Protein AF-A0A6V7J5C7-F1 (afdb_monomer)

Mean predicted aligned error: 9.67 Å

Organism: NCBI:txid1563983

Structure (mmCIF, N/CA/C/O backbone):
data_AF-A0A6V7J5C7-F1
#
_entry.id   AF-A0A6V7J5C7-F1
#
loop_
_atom_site.group_PDB
_atom_site.id
_atom_site.type_symbol
_atom_site.label_atom_id
_atom_site.label_alt_id
_atom_site.label_comp_id
_atom_site.label_asym_id
_atom_site.label_entity_id
_atom_site.label_seq_id
_atom_site.pdbx_PDB_ins_code
_atom_site.Cartn_x
_atom_site.Cartn_y
_atom_site.Cartn_z
_atom_site.occupancy
_atom_site.B_iso_or_equiv
_atom_site.auth_seq_id
_atom_site.auth_comp_id
_atom_site.auth_asym_id
_atom_site.auth_atom_id
_atom_site.pdbx_PDB_model_num
ATOM 1 N N . ASP A 1 1 ? 3.381 2.820 -19.288 1.00 83.19 1 ASP A N 1
ATOM 2 C CA . ASP A 1 1 ? 3.208 1.402 -18.905 1.00 83.19 1 ASP A CA 1
ATOM 3 C C . ASP A 1 1 ? 1.986 1.183 -18.006 1.00 83.19 1 ASP A C 1
ATOM 5 O O . ASP A 1 1 ? 1.390 0.121 -18.077 1.00 83.19 1 ASP A O 1
ATOM 9 N N . GLY A 1 2 ? 1.569 2.158 -17.188 1.00 92.25 2 GLY A N 1
ATOM 10 C CA . GLY A 1 2 ? 0.399 2.040 -16.312 1.00 92.25 2 GLY A CA 1
ATOM 11 C C . GLY A 1 2 ? 0.627 1.102 -15.128 1.00 92.25 2 GLY A C 1
ATOM 12 O O . GLY A 1 2 ? -0.342 0.543 -14.634 1.00 92.25 2 GLY A O 1
ATOM 13 N N . ALA A 1 3 ? 1.881 0.864 -14.729 1.00 94.81 3 ALA A N 1
ATOM 14 C CA . ALA A 1 3 ? 2.231 -0.085 -13.670 1.00 94.81 3 ALA A CA 1
ATOM 15 C C . ALA A 1 3 ? 2.711 0.623 -12.393 1.00 94.81 3 ALA A C 1
ATOM 17 O O . ALA A 1 3 ? 2.210 0.335 -11.311 1.00 94.81 3 ALA A O 1
ATOM 18 N N . GLY A 1 4 ? 3.604 1.613 -12.509 1.00 97.81 4 GLY A N 1
ATOM 19 C CA . GLY A 1 4 ? 4.140 2.333 -11.349 1.00 97.81 4 GLY A CA 1
ATOM 20 C C . GLY A 1 4 ? 3.072 3.086 -10.555 1.00 97.81 4 GLY A C 1
ATOM 21 O O . GLY A 1 4 ? 2.604 2.602 -9.531 1.00 97.81 4 GLY A O 1
ATOM 22 N N . ARG A 1 5 ? 2.631 4.247 -11.060 1.00 97.81 5 ARG A N 1
ATOM 23 C CA . ARG A 1 5 ? 1.638 5.100 -10.372 1.00 97.81 5 ARG A CA 1
ATOM 24 C C . ARG A 1 5 ? 0.286 4.413 -10.165 1.00 97.81 5 ARG A C 1
ATOM 26 O O . ARG A 1 5 ? -0.319 4.565 -9.111 1.00 97.81 5 ARG A O 1
ATOM 33 N N . THR A 1 6 ? -0.180 3.649 -11.153 1.00 98.19 6 THR A N 1
ATOM 34 C CA . THR A 1 6 ? -1.424 2.874 -11.030 1.00 98.19 6 THR A CA 1
ATOM 35 C C . THR A 1 6 ? -1.297 1.818 -9.939 1.00 98.19 6 THR A C 1
ATOM 37 O O . THR A 1 6 ? -2.181 1.718 -9.100 1.00 98.19 6 THR A O 1
ATOM 40 N N . GLY A 1 7 ? -0.181 1.086 -9.886 1.00 98.06 7 GLY A N 1
ATOM 41 C CA . GLY A 1 7 ? 0.070 0.123 -8.819 1.00 98.06 7 GLY A CA 1
ATOM 42 C C . GLY A 1 7 ? 0.196 0.767 -7.449 1.00 98.06 7 GLY A C 1
ATOM 43 O O . GLY A 1 7 ? -0.299 0.198 -6.485 1.00 98.06 7 GLY A O 1
ATOM 44 N N . THR A 1 8 ? 0.768 1.970 -7.361 1.00 98.50 8 THR A N 1
ATOM 45 C CA . THR A 1 8 ? 0.790 2.752 -6.117 1.00 98.50 8 THR A CA 1
ATOM 46 C C . THR A 1 8 ? -0.626 3.031 -5.625 1.00 98.50 8 THR A C 1
ATOM 48 O O . THR A 1 8 ? -0.934 2.738 -4.475 1.00 98.50 8 THR A O 1
ATOM 51 N N . TYR A 1 9 ? -1.504 3.532 -6.500 1.00 98.25 9 TYR A N 1
ATOM 52 C CA . TYR A 1 9 ? -2.902 3.792 -6.151 1.00 98.25 9 TYR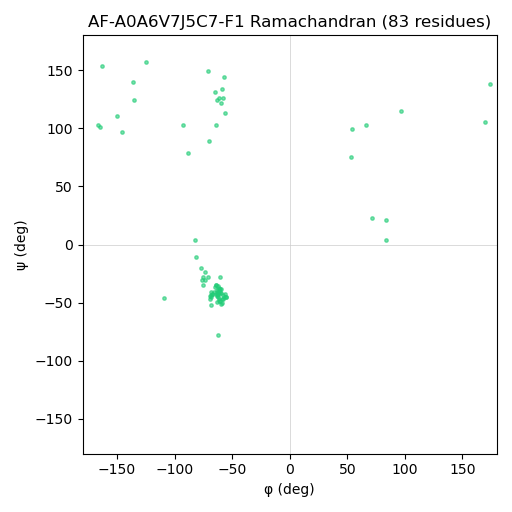 A CA 1
ATOM 53 C C . TYR A 1 9 ? -3.642 2.510 -5.746 1.00 98.25 9 TYR A C 1
ATOM 55 O O . TYR A 1 9 ? -4.258 2.472 -4.686 1.00 98.25 9 TYR A O 1
ATOM 63 N N . CYS A 1 10 ? -3.530 1.441 -6.542 1.00 98.00 10 CYS A N 1
ATOM 64 C CA . CYS A 1 1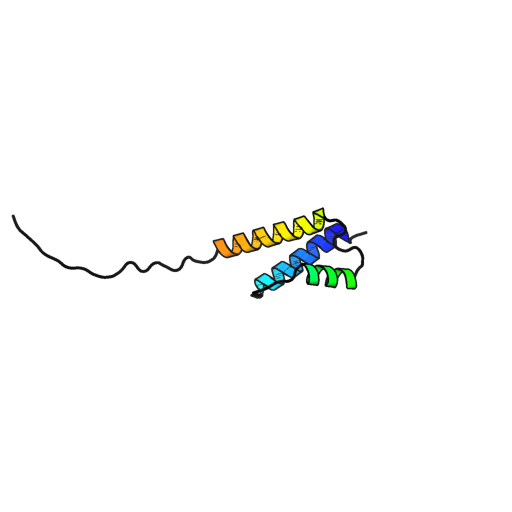0 ? -4.183 0.165 -6.249 1.00 98.00 10 CYS A CA 1
ATOM 65 C C . CYS A 1 10 ? -3.705 -0.453 -4.929 1.00 98.00 10 CYS A C 1
ATOM 67 O O . CYS A 1 10 ? -4.507 -1.045 -4.211 1.00 98.00 10 CYS A O 1
ATOM 69 N N . LEU A 1 11 ? -2.415 -0.329 -4.600 1.00 98.31 11 LEU A N 1
ATOM 70 C CA . LEU A 1 11 ? -1.879 -0.848 -3.345 1.00 98.31 11 LEU A CA 1
ATOM 71 C C . LEU A 1 11 ? -2.422 -0.069 -2.142 1.00 98.31 11 LEU A C 1
ATOM 73 O O . LEU A 1 11 ? -2.849 -0.691 -1.171 1.00 98.31 11 LEU A O 1
ATOM 77 N N . ILE A 1 12 ? -2.449 1.266 -2.221 1.00 98.06 12 ILE A N 1
ATOM 78 C CA . ILE A 1 12 ? -3.023 2.120 -1.170 1.00 98.06 12 ILE A CA 1
ATOM 79 C C . ILE A 1 12 ? -4.500 1.778 -0.969 1.00 98.06 12 ILE A C 1
ATOM 81 O O . ILE A 1 12 ? -4.902 1.477 0.150 1.00 98.06 12 ILE A O 1
ATOM 85 N N . ASP A 1 13 ? -5.288 1.748 -2.045 1.00 97.44 13 ASP A N 1
ATOM 86 C CA . ASP A 1 13 ? -6.717 1.426 -1.982 1.00 97.44 13 ASP A CA 1
ATOM 87 C C . ASP A 1 13 ? -6.965 0.051 -1.342 1.00 97.44 13 ASP A C 1
ATOM 89 O O . ASP A 1 13 ? -7.776 -0.090 -0.425 1.00 97.44 13 ASP A O 1
ATOM 93 N N . MET A 1 14 ? -6.195 -0.965 -1.742 1.00 97.06 14 MET A N 1
ATOM 94 C CA . MET A 1 14 ? -6.314 -2.310 -1.185 1.00 97.06 14 MET A CA 1
ATOM 95 C C . MET A 1 14 ? -6.014 -2.356 0.320 1.00 97.06 14 MET A C 1
ATOM 97 O O . MET A 1 14 ? -6.709 -3.054 1.065 1.00 97.06 14 MET A O 1
ATOM 101 N N . VAL A 1 15 ? -4.981 -1.640 0.767 1.00 97.12 15 VAL A N 1
ATOM 102 C CA . VAL A 1 15 ? -4.591 -1.567 2.181 1.00 97.12 15 VAL A CA 1
ATOM 103 C C . VAL A 1 15 ? -5.645 -0.809 2.988 1.00 97.12 15 VAL A C 1
ATOM 105 O O . VAL A 1 15 ? -6.173 -1.359 3.956 1.00 97.12 15 VAL A O 1
ATOM 108 N N . LEU A 1 16 ? -6.024 0.397 2.562 1.00 95.06 16 LEU A N 1
ATOM 109 C CA . LEU A 1 16 ? -7.010 1.218 3.268 1.00 95.06 16 LEU A CA 1
ATOM 110 C C . LEU A 1 16 ? -8.381 0.533 3.339 1.00 95.06 16 LEU A C 1
ATOM 112 O O . LEU A 1 16 ? -9.023 0.545 4.387 1.00 95.06 16 LEU A O 1
ATOM 116 N N . ASN A 1 17 ? -8.807 -0.160 2.280 1.00 95.56 17 ASN A N 1
ATOM 117 C CA . ASN A 1 17 ? -10.054 -0.927 2.287 1.00 95.56 17 ASN A CA 1
ATOM 118 C C . ASN A 1 17 ? -10.024 -2.084 3.303 1.00 95.56 17 ASN A C 1
ATOM 120 O O . ASN A 1 17 ? -11.043 -2.397 3.919 1.00 95.56 17 ASN A O 1
ATOM 124 N N . ARG A 1 18 ? -8.867 -2.730 3.515 1.00 94.69 18 ARG A N 1
ATOM 125 C CA . ARG A 1 18 ? -8.721 -3.736 4.582 1.00 94.69 18 ARG A CA 1
ATOM 126 C C . ARG A 1 18 ? -8.798 -3.096 5.968 1.00 94.69 18 ARG A C 1
ATOM 128 O O . ARG A 1 18 ? -9.481 -3.645 6.831 1.00 94.69 18 ARG A O 1
ATOM 135 N N . MET A 1 19 ? -8.176 -1.933 6.162 1.00 92.19 19 MET A N 1
ATOM 136 C CA . MET A 1 19 ? -8.264 -1.188 7.425 1.00 92.19 19 MET A CA 1
ATOM 137 C C . MET A 1 19 ? -9.705 -0.786 7.740 1.00 92.19 19 MET A C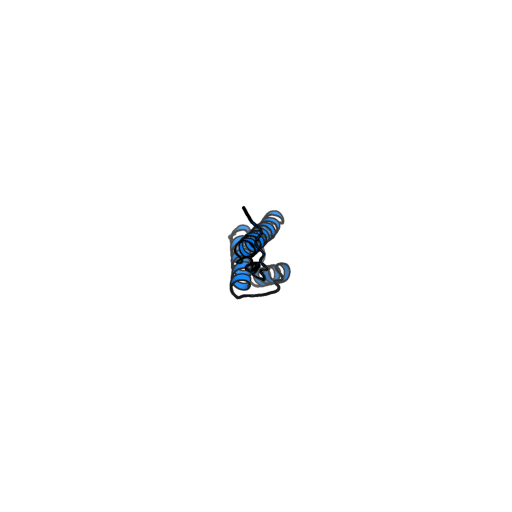 1
ATOM 139 O O . MET A 1 19 ? -10.186 -1.038 8.841 1.00 92.19 19 MET A O 1
ATOM 143 N N . ALA A 1 20 ? -10.424 -0.237 6.757 1.00 90.81 20 ALA A N 1
ATOM 144 C CA . ALA A 1 20 ? -11.820 0.171 6.901 1.00 90.81 20 ALA A CA 1
ATOM 145 C C . ALA A 1 20 ? -12.750 -1.003 7.264 1.00 90.81 20 ALA A C 1
ATOM 147 O O . ALA A 1 20 ? -13.761 -0.816 7.936 1.00 90.81 20 ALA A O 1
ATOM 148 N N . LYS A 1 21 ? -12.389 -2.230 6.866 1.00 93.31 21 LYS A N 1
ATOM 149 C CA . LYS A 1 21 ? -13.089 -3.473 7.236 1.00 93.31 21 LYS A CA 1
ATOM 150 C C . LYS A 1 21 ? -12.699 -4.017 8.617 1.00 93.31 21 LYS A C 1
ATOM 152 O O . LYS A 1 21 ? -13.164 -5.089 8.994 1.00 93.31 21 LYS A O 1
ATOM 157 N N . GLY A 1 22 ? -11.862 -3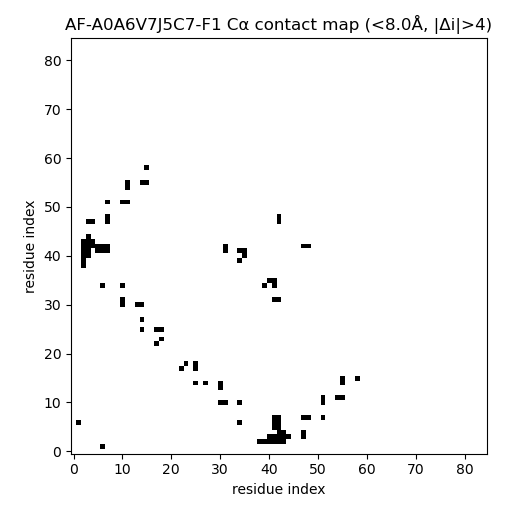.303 9.370 1.00 89.69 22 GLY A N 1
ATOM 158 C CA . GLY A 1 22 ? -11.454 -3.674 10.725 1.00 89.69 22 GLY A CA 1
ATOM 159 C C . GLY A 1 22 ? -10.303 -4.678 10.786 1.00 89.69 22 GLY A C 1
ATOM 160 O O . GLY A 1 22 ? -10.148 -5.355 11.804 1.00 89.69 22 GLY A O 1
ATOM 161 N N . ALA A 1 23 ? -9.499 -4.806 9.722 1.00 92.69 23 ALA A N 1
ATOM 162 C CA . ALA A 1 23 ? -8.279 -5.604 9.786 1.00 92.69 23 ALA A CA 1
ATOM 163 C C . ALA A 1 23 ? -7.343 -5.039 10.867 1.00 92.69 23 ALA A C 1
ATOM 165 O O . ALA A 1 23 ? -6.951 -3.875 10.809 1.00 92.69 23 ALA A O 1
ATOM 166 N N . LYS A 1 24 ? -6.994 -5.871 11.855 1.00 86.88 24 LYS A N 1
ATOM 167 C CA . LYS A 1 24 ? -6.090 -5.483 12.951 1.00 86.88 24 LYS A CA 1
ATOM 168 C C . LYS A 1 24 ? -4.629 -5.414 12.516 1.00 86.88 24 LYS A C 1
ATOM 170 O O . LYS A 1 24 ? -3.860 -4.656 13.090 1.00 86.88 24 LYS A O 1
ATOM 175 N N . GLU A 1 25 ? -4.268 -6.208 11.514 1.00 91.12 25 GLU A N 1
ATOM 176 C CA . GLU A 1 25 ? -2.914 -6.322 10.985 1.00 91.12 25 GLU A CA 1
ATOM 177 C C . GLU A 1 25 ? -2.974 -6.328 9.460 1.00 91.12 25 GLU A C 1
ATOM 179 O O . GLU A 1 25 ? -3.871 -6.933 8.863 1.00 91.12 25 GLU A O 1
ATOM 184 N N . ILE A 1 26 ? -2.026 -5.634 8.829 1.00 92.94 26 ILE A N 1
ATOM 185 C CA . ILE A 1 26 ? -1.895 -5.591 7.375 1.00 92.94 26 ILE A CA 1
ATOM 186 C C . ILE A 1 26 ? -0.435 -5.772 6.996 1.00 92.94 26 ILE A C 1
ATOM 188 O O . ILE A 1 26 ? 0.424 -4.988 7.393 1.00 92.94 26 ILE A O 1
ATOM 192 N N . ASP A 1 27 ? -0.191 -6.769 6.154 1.00 96.25 27 ASP A N 1
ATOM 193 C CA . ASP A 1 27 ? 1.090 -6.967 5.494 1.00 96.25 27 ASP A CA 1
ATOM 194 C C . ASP A 1 27 ? 1.084 -6.275 4.121 1.00 96.25 27 ASP A C 1
ATOM 196 O O . ASP A 1 27 ? 0.475 -6.736 3.149 1.00 96.25 27 ASP A O 1
ATOM 200 N N . ILE A 1 28 ? 1.747 -5.119 4.057 1.00 96.31 28 ILE A N 1
ATOM 201 C CA . ILE A 1 28 ? 1.849 -4.310 2.837 1.00 96.31 28 ILE A CA 1
ATOM 202 C C . ILE A 1 28 ? 2.813 -4.958 1.830 1.00 96.31 28 ILE A C 1
ATOM 204 O O . ILE A 1 28 ? 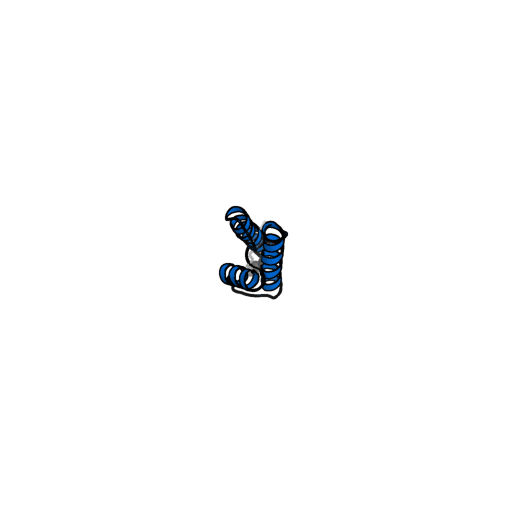2.614 -4.815 0.623 1.00 96.31 28 ILE A O 1
ATOM 208 N N . ALA A 1 29 ? 3.831 -5.689 2.297 1.00 96.56 29 ALA A N 1
ATOM 209 C CA . ALA A 1 29 ? 4.778 -6.372 1.420 1.00 96.56 29 ALA A CA 1
ATOM 210 C C . ALA A 1 29 ? 4.090 -7.534 0.696 1.00 96.56 29 ALA A C 1
ATOM 212 O O . ALA A 1 29 ? 4.146 -7.597 -0.531 1.00 96.56 29 ALA A O 1
ATOM 213 N N . ALA A 1 30 ? 3.327 -8.353 1.425 1.00 97.56 30 ALA A N 1
ATOM 214 C CA . ALA A 1 30 ? 2.518 -9.415 0.832 1.00 97.56 30 ALA A CA 1
ATOM 215 C C . ALA A 1 30 ? 1.464 -8.862 -0.145 1.00 97.56 30 ALA A C 1
ATOM 217 O O . ALA A 1 30 ? 1.232 -9.430 -1.212 1.00 97.56 30 ALA A O 1
ATOM 218 N N . ALA A 1 31 ? 0.840 -7.719 0.169 1.00 97.44 31 ALA A N 1
ATOM 219 C CA . ALA A 1 31 ? -0.090 -7.061 -0.751 1.00 97.44 31 ALA A CA 1
ATOM 220 C C . ALA A 1 31 ? 0.604 -6.553 -2.030 1.00 97.44 31 ALA A C 1
ATOM 222 O O . ALA A 1 31 ? 0.023 -6.620 -3.116 1.00 97.44 31 ALA A O 1
ATOM 223 N N . LEU A 1 32 ? 1.843 -6.068 -1.921 1.00 98.19 32 LEU A N 1
ATOM 224 C CA . LEU A 1 32 ? 2.648 -5.649 -3.065 1.00 98.19 32 LEU A CA 1
ATOM 225 C C . LEU A 1 32 ? 3.074 -6.837 -3.939 1.00 98.19 32 LEU A C 1
ATOM 227 O O . LEU A 1 32 ? 2.991 -6.751 -5.164 1.00 98.19 32 LEU A O 1
ATOM 231 N N . GLU A 1 33 ? 3.526 -7.931 -3.330 1.00 98.06 33 GLU A N 1
ATOM 232 C CA . GLU A 1 33 ? 3.839 -9.176 -4.039 1.00 98.06 33 GLU A CA 1
ATOM 233 C C . GLU A 1 33 ? 2.604 -9.688 -4.782 1.00 98.06 33 GLU A C 1
ATOM 235 O O . GLU A 1 33 ? 2.656 -9.882 -5.994 1.00 98.06 33 GLU A O 1
ATOM 240 N N . HIS A 1 34 ? 1.451 -9.720 -4.110 1.00 97.44 34 HIS A N 1
ATOM 241 C CA . HIS A 1 34 ? 0.187 -10.141 -4.707 1.00 97.44 34 HIS A CA 1
ATOM 242 C C . HIS A 1 34 ? -0.187 -9.354 -5.977 1.00 97.44 34 HIS A C 1
ATOM 244 O O . HIS A 1 34 ? -0.590 -9.946 -6.979 1.00 97.44 34 HIS A O 1
ATOM 250 N N . ILE A 1 35 ? -0.058 -8.020 -5.982 1.00 97.56 35 ILE A N 1
ATOM 251 C CA . ILE A 1 35 ? -0.363 -7.236 -7.195 1.00 97.56 35 ILE A CA 1
ATOM 252 C C . ILE A 1 35 ? 0.711 -7.374 -8.278 1.00 97.56 35 ILE A C 1
ATOM 254 O O . ILE A 1 35 ? 0.408 -7.175 -9.456 1.00 97.56 35 ILE A O 1
ATOM 258 N N . ARG A 1 36 ? 1.950 -7.716 -7.907 1.00 98.12 36 ARG A N 1
ATOM 259 C CA . ARG A 1 36 ? 3.034 -7.985 -8.860 1.00 98.12 36 ARG A CA 1
ATOM 260 C C . ARG A 1 36 ? 2.901 -9.353 -9.516 1.00 98.12 36 ARG A C 1
ATOM 262 O O . ARG A 1 36 ? 3.249 -9.459 -10.690 1.00 98.12 36 ARG A O 1
ATOM 269 N N . ASP A 1 37 ? 2.328 -10.330 -8.819 1.00 97.88 37 ASP A N 1
ATOM 270 C CA . ASP A 1 37 ? 1.976 -11.631 -9.395 1.00 97.88 37 ASP A CA 1
ATOM 271 C C . ASP A 1 37 ? 0.929 -11.485 -10.505 1.00 97.88 37 ASP A C 1
ATOM 273 O O . ASP A 1 37 ? 1.024 -12.129 -11.547 1.00 97.88 37 ASP A O 1
ATOM 277 N N . GLN A 1 38 ? -0.049 -10.590 -10.320 1.00 97.00 38 GLN A N 1
ATOM 278 C CA . GLN A 1 38 ? -1.069 -10.315 -11.339 1.00 97.00 38 GLN A CA 1
ATOM 279 C C . GLN A 1 38 ? -0.533 -9.473 -12.496 1.00 97.00 38 GLN A C 1
ATOM 281 O O . GLN A 1 38 ? -0.953 -9.626 -13.646 1.00 97.00 38 GLN A O 1
ATOM 286 N N . ARG A 1 39 ? 0.377 -8.542 -12.198 1.00 96.94 39 ARG A N 1
ATOM 287 C CA . ARG A 1 39 ? 0.999 -7.695 -13.207 1.00 96.94 39 ARG A CA 1
ATOM 288 C C . ARG A 1 39 ? 2.416 -7.289 -12.797 1.00 96.94 39 ARG A C 1
ATOM 290 O O . ARG A 1 39 ? 2.580 -6.439 -11.919 1.00 96.94 39 ARG A O 1
ATOM 297 N N . PRO A 1 40 ? 3.450 -7.800 -13.482 1.00 96.06 40 PRO A N 1
ATOM 298 C CA . PRO A 1 40 ? 4.824 -7.418 -13.197 1.00 96.06 40 PRO A CA 1
ATOM 299 C C . PRO A 1 40 ? 5.052 -5.906 -13.322 1.00 96.06 40 PRO A C 1
ATOM 301 O O . PRO A 1 40 ? 4.482 -5.234 -14.183 1.00 96.06 40 PRO A O 1
ATOM 304 N N . GLY A 1 41 ? 5.911 -5.366 -12.455 1.00 95.50 41 GLY A N 1
ATOM 305 C CA . GLY A 1 41 ? 6.294 -3.951 -12.469 1.00 95.50 41 GLY A CA 1
ATOM 306 C C . GLY A 1 41 ? 5.334 -3.002 -11.744 1.00 95.50 41 GLY A C 1
ATOM 307 O O . GLY A 1 41 ? 5.574 -1.792 -11.758 1.00 95.50 41 GLY A O 1
ATOM 308 N N . MET A 1 42 ? 4.278 -3.509 -11.095 1.00 98.25 42 MET A N 1
ATOM 309 C CA . MET A 1 42 ? 3.423 -2.700 -10.216 1.00 98.25 42 MET A CA 1
ATOM 310 C C . MET A 1 42 ? 4.249 -2.089 -9.077 1.00 98.25 42 MET A C 1
ATOM 312 O O . MET A 1 42 ? 5.066 -2.784 -8.468 1.00 98.25 42 MET A O 1
ATOM 316 N N . VAL A 1 43 ? 4.048 -0.788 -8.813 1.00 97.88 43 VAL A N 1
ATOM 317 C CA . VAL A 1 43 ? 4.885 0.015 -7.895 1.00 97.88 43 VAL A CA 1
ATOM 318 C C . VAL A 1 43 ? 6.363 -0.112 -8.282 1.00 97.88 43 VAL A C 1
ATOM 320 O O . VAL A 1 43 ? 7.139 -0.853 -7.683 1.00 97.88 43 VAL A O 1
ATOM 323 N N . SER A 1 44 ? 6.749 0.559 -9.358 1.00 97.25 44 SER 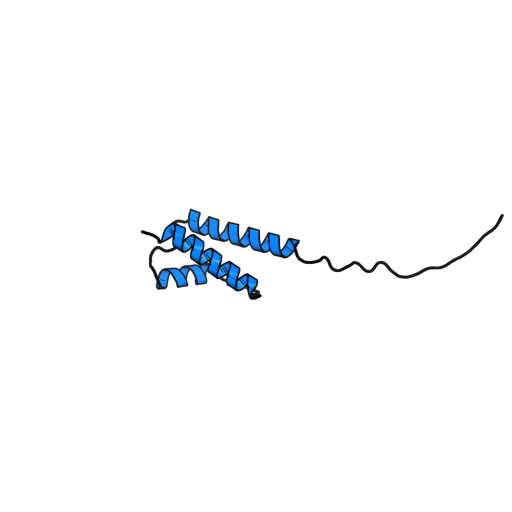A N 1
ATOM 324 C CA . SER A 1 44 ? 8.005 0.300 -10.064 1.00 97.25 44 SER A CA 1
ATOM 325 C C . SER A 1 44 ? 9.239 0.866 -9.358 1.00 97.25 44 SER A C 1
ATOM 327 O O . SER A 1 44 ? 10.350 0.437 -9.653 1.00 97.25 44 SER A O 1
ATOM 329 N N . THR A 1 45 ? 9.075 1.840 -8.456 1.00 98.06 45 THR A N 1
ATOM 330 C CA . THR A 1 45 ? 10.203 2.512 -7.794 1.00 98.06 45 THR A CA 1
ATOM 331 C C . THR A 1 45 ? 10.118 2.452 -6.277 1.00 98.06 45 THR A C 1
ATOM 333 O O . THR A 1 45 ? 9.040 2.347 -5.689 1.00 98.06 45 THR A O 1
ATOM 336 N N . LYS A 1 46 ? 11.280 2.588 -5.629 1.00 97.38 46 LYS A N 1
ATOM 337 C CA . LYS A 1 46 ? 11.375 2.699 -4.172 1.00 97.38 46 LYS A CA 1
ATOM 338 C C . LYS A 1 46 ? 10.561 3.882 -3.649 1.00 97.38 46 LYS A C 1
ATOM 340 O O . LYS A 1 46 ? 9.810 3.711 -2.702 1.00 97.38 46 LYS A O 1
ATOM 345 N N . GLN A 1 47 ? 10.642 5.038 -4.309 1.00 98.31 47 GLN A N 1
ATOM 346 C CA . GLN A 1 47 ? 9.909 6.242 -3.904 1.00 98.31 47 GLN A CA 1
ATOM 347 C C . GLN A 1 47 ? 8.391 6.037 -3.963 1.00 98.31 47 GLN A C 1
ATOM 349 O O . GLN A 1 47 ? 7.667 6.542 -3.114 1.00 98.31 47 GLN A O 1
ATOM 354 N N . GLN A 1 48 ? 7.896 5.273 -4.942 1.00 98.44 48 GLN A N 1
ATOM 355 C CA . GLN A 1 48 ? 6.479 4.913 -5.001 1.00 98.44 48 GLN A CA 1
ATOM 356 C C . GLN A 1 48 ? 6.081 4.024 -3.824 1.00 98.44 48 GLN A C 1
ATOM 358 O O . GLN A 1 48 ? 5.013 4.229 -3.261 1.00 98.44 48 GLN A O 1
ATOM 363 N N . PHE A 1 49 ? 6.922 3.061 -3.442 1.00 98.25 49 PHE A N 1
ATOM 364 C CA . PHE A 1 49 ? 6.654 2.210 -2.285 1.00 98.25 49 PHE A CA 1
ATOM 365 C C . PHE A 1 49 ? 6.739 2.980 -0.960 1.00 98.25 49 PHE A C 1
ATOM 367 O O . PHE A 1 49 ? 5.850 2.852 -0.127 1.00 98.25 49 PHE A O 1
ATOM 374 N N . GLU A 1 50 ? 7.744 3.841 -0.789 1.00 98.19 50 GLU A N 1
ATOM 375 C CA . GLU A 1 50 ? 7.851 4.755 0.356 1.00 98.19 50 GLU A CA 1
ATOM 376 C C . GLU A 1 50 ? 6.608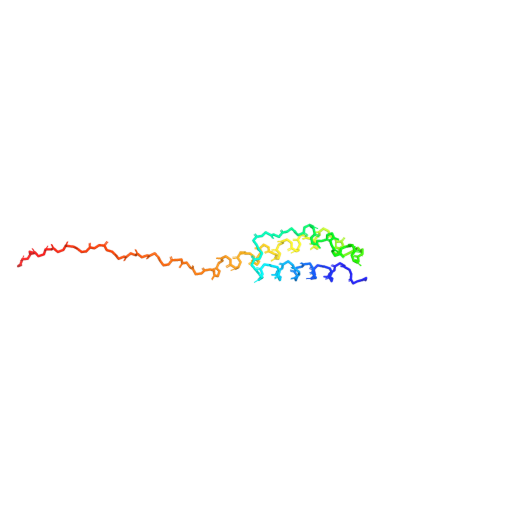 5.642 0.476 1.00 98.19 50 GLU A C 1
ATOM 378 O O . GLU A 1 50 ? 6.058 5.781 1.565 1.00 98.19 50 GLU A O 1
ATOM 383 N N . PHE A 1 51 ? 6.109 6.171 -0.647 1.00 98.31 51 PHE A N 1
ATOM 384 C CA . PHE A 1 51 ? 4.875 6.952 -0.668 1.00 98.31 51 PHE A CA 1
ATOM 385 C C . PHE A 1 51 ? 3.660 6.151 -0.178 1.00 98.31 51 PHE A C 1
ATOM 387 O O . PHE A 1 51 ? 2.859 6.684 0.584 1.00 98.31 51 PHE A O 1
ATOM 394 N N . VAL A 1 52 ? 3.535 4.869 -0.553 1.00 98.25 52 VAL A N 1
ATOM 395 C CA . VAL A 1 52 ? 2.470 3.997 -0.019 1.00 98.25 52 VAL A CA 1
ATOM 396 C C . VAL A 1 52 ? 2.556 3.901 1.502 1.00 98.25 52 VAL A C 1
ATOM 398 O O . VAL A 1 52 ? 1.543 4.057 2.176 1.00 98.25 52 VAL A O 1
ATOM 401 N N . LEU A 1 53 ? 3.751 3.664 2.050 1.00 97.31 53 LEU A N 1
ATOM 402 C CA . LEU A 1 53 ? 3.936 3.519 3.496 1.00 97.31 53 LEU A CA 1
ATOM 403 C C . LEU A 1 53 ? 3.583 4.805 4.251 1.00 97.31 53 LEU A C 1
ATOM 405 O O . LEU A 1 53 ? 2.911 4.738 5.278 1.00 97.31 53 LEU A O 1
ATOM 409 N N . VAL A 1 54 ? 3.991 5.964 3.726 1.00 97.81 54 VAL A N 1
ATOM 410 C CA . VAL A 1 54 ? 3.655 7.272 4.308 1.00 97.81 54 VAL A CA 1
ATOM 411 C C . VAL A 1 54 ? 2.145 7.504 4.284 1.00 97.81 54 VAL A C 1
ATOM 413 O O . VAL A 1 54 ? 1.571 7.795 5.329 1.00 97.81 54 VAL A O 1
ATOM 416 N N . ALA A 1 55 ? 1.486 7.294 3.140 1.00 96.94 55 ALA A N 1
ATOM 417 C CA . ALA A 1 55 ? 0.042 7.498 3.010 1.00 96.94 55 ALA A CA 1
ATOM 418 C C . ALA A 1 55 ? -0.765 6.608 3.972 1.00 96.94 55 ALA A C 1
ATOM 420 O O . ALA A 1 55 ? -1.718 7.061 4.602 1.00 96.94 55 ALA A O 1
ATOM 421 N N . VAL A 1 56 ? -0.365 5.342 4.127 1.00 95.25 56 VAL A N 1
ATOM 422 C CA . VAL A 1 56 ? -1.017 4.419 5.068 1.00 95.25 56 VAL A CA 1
ATOM 423 C C . VAL A 1 56 ? -0.778 4.849 6.517 1.00 95.25 56 VAL A C 1
ATOM 425 O O . VAL A 1 56 ? -1.709 4.823 7.319 1.00 95.25 56 VAL A O 1
ATOM 428 N N . ALA A 1 57 ? 0.440 5.269 6.868 1.00 94.56 57 ALA A N 1
ATOM 429 C CA . ALA A 1 57 ? 0.753 5.743 8.215 1.00 94.56 57 ALA A CA 1
ATOM 430 C C . ALA A 1 57 ? -0.040 7.008 8.587 1.00 94.56 57 ALA A C 1
ATOM 432 O O . ALA A 1 57 ? -0.540 7.111 9.709 1.00 94.56 57 ALA A O 1
ATOM 433 N N . GLU A 1 58 ? -0.187 7.945 7.648 1.00 95.19 58 GLU A N 1
ATOM 434 C CA . GLU A 1 58 ? -1.005 9.147 7.828 1.00 95.19 58 GLU A CA 1
ATOM 435 C C . GLU A 1 58 ? -2.475 8.797 8.077 1.00 95.19 58 GLU A C 1
ATOM 437 O O . GLU A 1 58 ? -3.078 9.345 9.002 1.00 95.19 58 GLU A O 1
ATOM 442 N N . GLU A 1 59 ? -3.035 7.832 7.342 1.00 92.19 59 GLU A N 1
ATOM 443 C CA . GLU A 1 59 ? -4.409 7.383 7.582 1.00 92.19 59 GLU A CA 1
ATOM 444 C C . GLU A 1 59 ? -4.589 6.680 8.930 1.00 92.19 59 GLU A C 1
ATOM 446 O O . GLU A 1 59 ? -5.534 6.970 9.662 1.00 92.19 59 GLU A O 1
ATOM 451 N N . VAL A 1 60 ? -3.656 5.807 9.331 1.00 90.75 60 VAL A N 1
ATOM 452 C CA . VAL A 1 60 ? -3.680 5.211 10.680 1.00 90.75 60 VAL A CA 1
ATOM 453 C C . VAL A 1 60 ? -3.694 6.312 11.743 1.00 90.75 60 VAL A C 1
ATOM 455 O O . VAL A 1 60 ? -4.478 6.256 12.693 1.00 90.75 60 VAL A O 1
ATOM 458 N N . HIS A 1 61 ? -2.846 7.329 11.585 1.00 91.06 61 HIS A N 1
ATOM 459 C CA . HIS A 1 61 ? -2.776 8.444 12.520 1.00 91.06 61 HIS A CA 1
ATOM 460 C C . HIS A 1 61 ? -4.086 9.245 12.565 1.00 91.06 61 HIS A C 1
ATOM 462 O O . HIS A 1 61 ? -4.567 9.579 13.652 1.00 91.06 61 HIS A O 1
ATOM 468 N N . ALA A 1 62 ? -4.690 9.518 11.406 1.00 90.94 62 ALA A N 1
ATOM 469 C CA . ALA A 1 62 ? -5.969 10.212 11.305 1.00 90.94 62 ALA A CA 1
ATOM 470 C C . ALA A 1 62 ? -7.102 9.427 11.985 1.00 90.94 62 ALA A C 1
ATOM 472 O O . ALA A 1 62 ? -7.852 10.002 12.779 1.00 90.94 62 ALA A O 1
ATOM 473 N N . ILE A 1 63 ? -7.178 8.113 11.753 1.00 88.38 63 ILE A N 1
ATOM 474 C CA . ILE A 1 63 ? -8.159 7.222 12.386 1.00 88.38 63 ILE A CA 1
ATOM 475 C C . ILE A 1 63 ? -7.994 7.231 13.907 1.00 88.38 63 ILE A C 1
ATOM 477 O O . ILE A 1 63 ? -8.975 7.428 14.621 1.00 88.38 63 ILE A O 1
ATOM 481 N N . LEU A 1 64 ? -6.767 7.071 14.416 1.00 86.88 64 LEU A N 1
ATOM 482 C CA . LEU A 1 64 ? -6.494 7.084 15.858 1.00 86.88 64 LEU A CA 1
ATOM 483 C C . LEU A 1 64 ? -6.908 8.406 16.511 1.00 86.88 64 LEU A C 1
ATOM 485 O O . LEU A 1 64 ? -7.450 8.406 17.614 1.00 86.88 64 LEU A O 1
ATOM 489 N N . LYS A 1 65 ? -6.690 9.530 15.822 1.00 89.31 65 LYS A N 1
ATOM 490 C CA . LYS A 1 65 ? -7.087 10.861 16.296 1.00 89.31 65 LYS A CA 1
ATOM 491 C C . LYS A 1 65 ? -8.604 11.075 16.277 1.00 89.31 65 LYS A C 1
ATOM 493 O O . LYS A 1 65 ? -9.111 11.867 17.067 1.00 89.31 65 LYS A O 1
ATOM 498 N N . ALA A 1 66 ? -9.320 10.396 15.383 1.00 87.19 66 ALA A N 1
ATOM 499 C CA . ALA A 1 66 ? -10.773 10.473 15.272 1.00 87.19 66 ALA A CA 1
ATOM 500 C C . ALA A 1 66 ? -11.515 9.587 16.290 1.00 87.19 66 ALA A C 1
ATOM 502 O O . ALA A 1 66 ? -12.734 9.714 16.427 1.00 87.19 66 ALA A O 1
ATOM 503 N N . LEU A 1 67 ? -10.815 8.699 17.009 1.00 81.31 67 LEU A N 1
ATOM 504 C CA . LEU A 1 67 ? -11.437 7.877 18.043 1.00 81.31 67 LEU A CA 1
ATOM 505 C C . LEU A 1 67 ? -11.941 8.762 19.198 1.00 81.31 67 LEU A C 1
ATOM 507 O O . LEU A 1 67 ? -11.189 9.596 19.709 1.00 81.31 67 LEU A O 1
ATOM 511 N N . PRO A 1 68 ? -13.197 8.589 19.646 1.00 79.19 68 PRO A N 1
ATOM 512 C CA . PRO A 1 68 ? -13.716 9.336 20.781 1.00 79.19 68 PRO A CA 1
ATOM 513 C C . PRO A 1 68 ? -12.915 8.981 22.037 1.00 79.19 68 PRO A C 1
ATOM 515 O O . PRO A 1 68 ? -12.809 7.811 22.411 1.00 79.19 68 PRO A O 1
ATOM 518 N N . VAL A 1 69 ? -12.353 9.998 22.695 1.00 72.62 69 VAL A N 1
ATOM 519 C CA . VAL A 1 69 ? -11.673 9.826 23.983 1.00 72.62 69 VAL A CA 1
ATOM 520 C C . VAL A 1 69 ? -12.706 9.296 24.984 1.00 72.62 69 VAL A C 1
ATOM 522 O O . VAL A 1 69 ? -13.774 9.906 25.111 1.00 72.62 69 VAL A O 1
ATOM 525 N N . PRO A 1 70 ? -12.451 8.172 25.680 1.00 63.41 70 PRO A N 1
ATOM 526 C CA . PRO A 1 70 ? -13.368 7.694 26.704 1.00 63.41 70 PRO A CA 1
ATOM 527 C C . PRO A 1 70 ? -13.539 8.790 27.760 1.00 63.41 70 PRO A C 1
ATOM 529 O O . PRO A 1 70 ? -12.555 9.307 28.285 1.00 63.41 70 PRO A O 1
ATOM 532 N N . ALA A 1 71 ? -14.789 9.174 28.030 1.00 60.56 71 ALA A N 1
ATOM 533 C CA . ALA A 1 71 ? -15.114 10.198 29.013 1.00 60.56 71 ALA A CA 1
ATOM 534 C C . ALA A 1 71 ? -14.527 9.809 30.376 1.00 60.56 71 ALA A C 1
ATOM 536 O O . ALA A 1 71 ? -14.947 8.826 30.988 1.00 60.56 71 ALA A O 1
ATOM 537 N N . THR A 1 72 ? -13.553 10.579 30.853 1.00 57.78 72 THR A N 1
ATOM 538 C CA . THR A 1 72 ? -13.061 10.475 32.224 1.00 57.78 72 THR A CA 1
ATOM 539 C C . THR A 1 72 ? -14.214 10.856 33.157 1.00 57.78 72 THR A C 1
ATOM 541 O O . THR A 1 72 ? -14.576 12.025 33.272 1.00 57.78 72 THR A O 1
ATOM 544 N N . ASN A 1 73 ? -14.853 9.862 33.777 1.00 52.19 73 ASN A N 1
ATOM 545 C CA . ASN A 1 73 ? -15.893 10.063 34.785 1.00 52.19 73 ASN A CA 1
ATOM 546 C C . ASN A 1 73 ? -15.265 10.625 36.078 1.00 52.19 73 ASN A C 1
ATOM 548 O O . ASN A 1 73 ? -14.922 9.867 36.982 1.00 52.19 73 ASN A O 1
ATOM 552 N N . GLU A 1 74 ? -15.155 11.948 36.204 1.00 52.22 74 GLU A N 1
ATOM 553 C CA . GLU A 1 74 ? -14.973 12.627 37.498 1.00 52.22 74 GLU A CA 1
ATOM 554 C C . GLU A 1 74 ? -16.342 12.945 38.126 1.00 52.22 74 GLU A C 1
ATOM 556 O O . GLU A 1 74 ? -16.833 14.071 38.066 1.00 52.22 74 GLU A O 1
ATOM 561 N N . LYS A 1 75 ? -16.993 11.944 38.733 1.00 58.28 75 LYS A N 1
ATOM 562 C CA . LYS A 1 75 ? -18.090 12.163 39.697 1.00 58.28 75 LYS A CA 1
ATOM 563 C C . LYS A 1 75 ? -18.092 11.102 40.802 1.00 58.28 75 LYS A C 1
ATOM 565 O O . LYS A 1 75 ? -18.653 10.030 40.600 1.00 58.28 75 LYS A O 1
ATOM 570 N N . ASN A 1 76 ? -17.501 11.428 41.957 1.00 40.75 76 ASN A N 1
ATOM 571 C CA . ASN A 1 76 ? -17.956 11.104 43.330 1.00 40.75 76 ASN A CA 1
ATOM 572 C C . ASN A 1 76 ? -16.869 11.561 44.334 1.00 40.75 76 ASN A C 1
ATOM 574 O O . ASN A 1 76 ? -15.702 11.302 44.089 1.00 40.75 76 ASN A O 1
ATOM 578 N N . ASN A 1 77 ? -17.121 12.178 45.489 1.00 44.16 77 ASN A N 1
ATOM 579 C CA . ASN A 1 77 ? -18.359 12.407 46.219 1.00 44.16 77 ASN A CA 1
ATOM 580 C C . ASN A 1 77 ? -18.143 13.531 47.261 1.00 44.16 77 ASN A C 1
ATOM 582 O O . ASN A 1 77 ? -17.032 13.753 47.738 1.00 44.16 77 ASN A O 1
ATOM 586 N N . SER A 1 78 ? -19.230 14.211 47.601 1.00 59.72 78 SER A N 1
ATOM 587 C CA . SER A 1 78 ? -19.389 15.325 48.542 1.00 59.72 78 SER A CA 1
ATOM 588 C C . SER A 1 78 ? -19.258 14.967 50.033 1.00 59.72 78 SER A C 1
ATOM 590 O O . SER A 1 78 ? -19.738 13.911 50.434 1.00 59.72 78 SER A O 1
ATOM 592 N N . ALA A 1 79 ? -18.777 15.915 50.852 1.00 49.50 79 ALA A N 1
ATOM 593 C CA . ALA A 1 79 ? -19.185 16.162 52.254 1.00 49.50 79 ALA A CA 1
ATOM 594 C C . ALA A 1 79 ? -18.665 17.566 52.673 1.00 49.50 79 ALA A C 1
ATOM 596 O O . ALA A 1 79 ? -17.460 17.778 52.691 1.00 49.50 79 ALA A O 1
ATOM 597 N N . SER A 1 80 ? -19.457 18.648 52.706 1.00 49.78 80 SER A N 1
ATOM 598 C CA . SER A 1 80 ? -20.456 19.082 53.711 1.00 49.78 80 SER A CA 1
ATOM 599 C C . SER A 1 80 ? -19.890 19.459 55.096 1.00 49.78 80 SER A C 1
ATOM 601 O O . SER A 1 80 ? -19.652 18.564 55.898 1.00 49.78 80 SER A O 1
ATOM 603 N N . SER A 1 81 ? -19.778 20.768 55.385 1.00 46.25 81 SER A N 1
ATOM 604 C CA . SER A 1 81 ? -20.132 21.444 56.666 1.00 46.25 81 SER A CA 1
ATOM 605 C C . SER A 1 81 ? -19.604 22.897 56.635 1.00 46.25 81 SER A C 1
ATOM 607 O O . SER A 1 81 ? -18.399 23.093 56.542 1.00 46.25 81 SER A O 1
ATOM 609 N N . SER A 1 82 ? -20.408 23.951 56.455 1.00 53.62 82 SER A N 1
ATOM 610 C CA . SER A 1 82 ? -21.204 24.672 57.473 1.00 53.62 82 SER A CA 1
ATOM 611 C C . SER A 1 82 ? -20.407 25.176 58.692 1.00 53.62 82 SER A C 1
ATOM 613 O O . SER A 1 82 ? -20.206 24.402 59.622 1.00 53.62 82 SER A O 1
ATOM 615 N N . SER A 1 83 ? -20.028 26.464 58.718 1.00 52.81 83 SER A N 1
ATOM 616 C CA . SER A 1 83 ? -19.861 27.322 59.923 1.00 52.81 83 SER A CA 1
ATOM 617 C C . SER A 1 83 ? -19.761 28.782 59.430 1.00 52.81 83 SER A C 1
ATOM 619 O O . SER A 1 83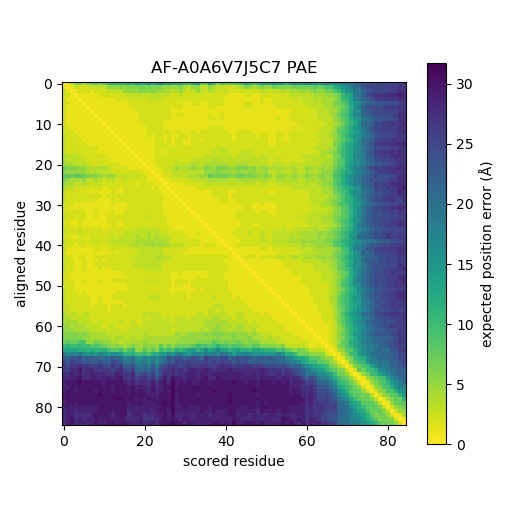 ? -18.864 29.091 58.656 1.00 52.81 83 SER A O 1
ATOM 621 N N . ASP A 1 84 ? -20.795 29.616 59.533 1.00 52.38 84 ASP A N 1
ATOM 622 C CA . ASP A 1 84 ? -21.232 30.410 60.697 1.00 52.38 84 ASP A CA 1
ATOM 623 C C . ASP A 1 84 ? -20.710 31.860 60.639 1.00 52.38 84 ASP A C 1
ATOM 625 O O . ASP A 1 84 ? -19.512 32.087 60.740 1.00 52.38 84 ASP A O 1
ATOM 629 N N . LYS A 1 85 ? -21.679 32.783 60.511 1.00 45.28 85 LYS A N 1
ATOM 630 C CA . LYS A 1 85 ? -21.694 34.232 60.815 1.00 45.28 85 LYS A CA 1
ATOM 631 C C . LYS A 1 85 ? -20.600 35.152 60.267 1.00 45.28 85 LYS A C 1
ATOM 633 O O . LYS A 1 85 ? -19.465 35.141 60.779 1.00 45.28 85 LYS A O 1
#

InterPro domains:
  IPR000242 Tyrosine-specific protein phosphatase, PTPase domain [PF00102] (1-58)
  IPR000242 Tyrosine-specific protein phosphatase, PTPase domain [PS50055] (1-59)
  IPR000387 Tyrosine-specific protein phosphatases domain [PS50056] (1-50)
  IPR029021 Protein-tyrosine phosphatase-like [G3DSA:3.90.190.10] (1-69)
  IPR029021 Protein-tyrosine phosphatase-like [SSF52799] (1-65)
  IPR033522 Receptor-type tyrosine-protein phosphatase-like N/N2 [PTHR46106] (1-68)

Nearest PDB structures (foldseek):
  2i1y-assembly1_A  TM=9.217E-01  e=5.149E-06  Homo sapiens

Secondary structure (DSSP, 8-state):
--SHHHHHHHHHHHHHHHHHTT-S---HHHHHHHHHHHSTTSS-SHHHHHHHHHHHHHHHHHHHHHSPPP---------------

pLDDT: mean 86.6, std 17.29, range [40.75, 98.5]

Solvent-accessible surface area (backbone atoms only — not comparable to full-atom values): 5328 Å² total; per-residue (Å²): 137,75,26,35,71,50,29,32,52,53,51,42,53,56,50,54,55,40,47,76,72,65,49,91,73,81,64,65,66,61,54,50,51,55,50,28,73,79,38,76,56,37,40,64,44,70,68,46,49,52,48,40,55,50,56,51,52,52,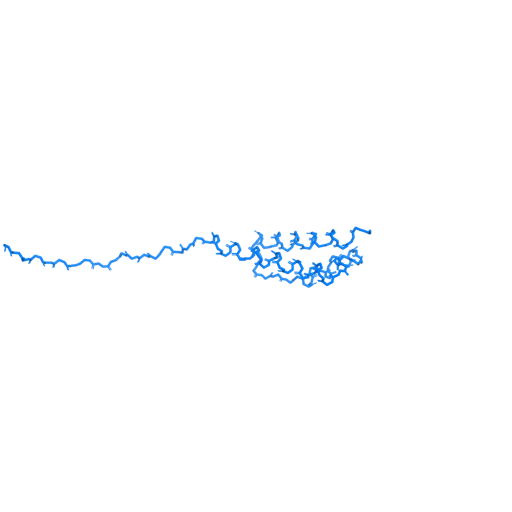50,53,52,52,53,63,68,67,51,80,75,78,80,81,83,89,81,87,85,89,86,90,82,93,84,84,136

Sequence (85 aa):
DGAGRTGTYCLIDMVLNRMAKGAKEIDIAAALEHIRDQRPGMVSTKQQFEFVLVAVAEEVHAILKALPVPATNEKNNSASSSSDK

Foldseek 3Di:
DCAAVVLLVVLLCVQVVCVVVVNPDDDSVVSSVVVCVVPNCHNVDPVSVVVSVVSVVVVVVVVVVPDDDPDPDPDDDDDDDDDDD

Radius of gyration: 24.01 Å; Cα contacts (8 Å, |Δi|>4): 52; chains: 1; bounding box: 33×46×80 Å